Protein AF-A0A7S4PJH3-F1 (afdb_monomer_lite)

InterPro domains:
  IPR004853 Sugar phosphate transporter domain [PF03151] (1-158)
  IPR037185 Multidrug transporter EmrE superfamily [SSF103481] (56-156)
  IPR050186 Triose Phosphate/Phosphate Translocator [PTHR11132] (2-158)

pLDDT: mean 71.85, std 9.16, range [37.31, 89.62]

Foldseek 3Di:
DVLVVQLLVQDPDRDPVVVVVVVVVVVVVVVVLVVLLVCCVVVPNPLVVSLVVVVVVVCVVVVVVCVVVCVVVVCVVVCVVVDPVSVVVVVVCVVVVVVVSVVLSVCSSPPDSLSSVLVVLVVVLVVVVVCCVVVVDPRPPSSVSSSVVVNVVSNVVSVVVVVVVVVPDD

Structure (mmCIF, N/CA/C/O backbone):
data_AF-A0A7S4PJH3-F1
#
_entry.id   AF-A0A7S4PJH3-F1
#
loop_
_atom_site.group_PDB
_atom_site.id
_atom_site.type_symbol
_atom_site.label_atom_id
_atom_site.label_alt_id
_atom_site.label_comp_id
_atom_site.label_asym_id
_atom_site.label_entity_id
_atom_site.label_seq_id
_atom_site.pdbx_PDB_ins_code
_atom_site.Cartn_x
_atom_site.Cartn_y
_atom_site.Cartn_z
_atom_site.occupancy
_atom_site.B_iso_or_equiv
_atom_site.auth_seq_id
_atom_site.auth_comp_id
_atom_site.auth_asym_id
_atom_site.auth_atom_id
_atom_site.pdbx_PDB_model_num
ATOM 1 N N . MET A 1 1 ? 8.608 -6.279 16.078 1.00 54.25 1 MET A N 1
ATOM 2 C CA . MET A 1 1 ? 9.782 -5.503 15.613 1.00 54.25 1 MET A CA 1
ATOM 3 C C . MET A 1 1 ? 11.046 -6.346 15.472 1.00 54.25 1 MET A C 1
ATOM 5 O O . MET A 1 1 ? 11.740 -6.158 14.488 1.00 54.25 1 MET A O 1
ATOM 9 N N . VAL A 1 2 ? 11.313 -7.316 16.358 1.00 60.38 2 VAL A N 1
ATOM 10 C CA . VAL A 1 2 ? 12.479 -8.221 16.238 1.00 60.38 2 VAL A CA 1
ATOM 11 C C . VAL A 1 2 ? 12.510 -8.998 14.909 1.00 60.38 2 VAL A C 1
ATOM 13 O O . VAL A 1 2 ? 13.548 -9.048 14.263 1.00 60.38 2 VAL A O 1
ATOM 16 N N . GLY A 1 3 ? 11.370 -9.529 14.448 1.00 60.19 3 GLY A N 1
ATOM 17 C CA . GLY A 1 3 ? 11.294 -10.225 13.153 1.00 60.19 3 GLY A CA 1
ATOM 18 C C . GLY A 1 3 ? 11.619 -9.332 11.948 1.00 60.19 3 GLY A C 1
ATOM 19 O O . GLY A 1 3 ? 12.280 -9.779 11.018 1.00 60.19 3 GLY A O 1
ATOM 20 N N . PHE A 1 4 ? 11.220 -8.056 11.995 1.00 64.19 4 PHE A N 1
ATOM 21 C CA . PHE A 1 4 ? 11.517 -7.086 10.940 1.00 64.19 4 PHE A CA 1
ATOM 22 C C . PHE A 1 4 ? 13.006 -6.739 10.933 1.00 64.19 4 PHE A C 1
ATOM 24 O O . PHE A 1 4 ? 13.615 -6.761 9.874 1.00 64.19 4 PHE A O 1
ATOM 31 N N . ALA A 1 5 ? 13.605 -6.531 12.112 1.00 63.97 5 ALA A N 1
ATOM 32 C CA . ALA A 1 5 ? 15.043 -6.301 12.246 1.00 63.97 5 ALA A CA 1
ATOM 33 C C . ALA A 1 5 ? 15.869 -7.485 11.708 1.00 63.97 5 ALA A C 1
ATOM 35 O O . ALA A 1 5 ? 16.819 -7.282 10.956 1.00 63.97 5 ALA A O 1
ATOM 36 N N . LEU A 1 6 ? 15.477 -8.722 12.030 1.00 61.69 6 LEU A N 1
ATOM 37 C CA . LEU A 1 6 ? 16.125 -9.932 11.509 1.00 61.69 6 LEU A CA 1
ATOM 38 C C . LEU A 1 6 ? 15.976 -10.067 9.986 1.00 61.69 6 LEU A C 1
ATOM 40 O O . LEU A 1 6 ? 16.945 -10.422 9.317 1.00 61.69 6 LEU A O 1
ATOM 44 N N . GLY A 1 7 ? 14.800 -9.747 9.437 1.00 62.59 7 GLY A N 1
ATOM 45 C CA . GLY A 1 7 ? 14.561 -9.731 7.991 1.00 62.59 7 GLY A CA 1
ATOM 46 C C . GLY A 1 7 ? 15.421 -8.692 7.268 1.00 62.59 7 GLY A C 1
ATOM 47 O O . GLY A 1 7 ? 16.134 -9.038 6.333 1.00 62.59 7 GLY A O 1
ATOM 48 N N . THR A 1 8 ? 15.460 -7.452 7.767 1.00 64.00 8 THR A N 1
ATOM 49 C CA . THR A 1 8 ? 16.254 -6.365 7.164 1.00 64.00 8 THR A CA 1
ATOM 50 C C . THR A 1 8 ? 17.763 -6.605 7.231 1.00 64.00 8 THR A C 1
ATOM 52 O O . THR A 1 8 ? 18.482 -6.242 6.308 1.00 64.00 8 THR A O 1
ATOM 55 N N . VAL A 1 9 ? 18.263 -7.240 8.299 1.00 62.72 9 VAL A N 1
ATOM 56 C CA . VAL A 1 9 ? 19.700 -7.549 8.453 1.00 62.72 9 VAL A CA 1
ATOM 57 C C . VAL A 1 9 ? 20.140 -8.695 7.531 1.00 62.72 9 VAL A C 1
ATOM 59 O O . VAL A 1 9 ? 21.321 -8.816 7.220 1.00 62.72 9 VAL A O 1
ATOM 62 N N . THR A 1 10 ? 19.204 -9.530 7.068 1.00 60.12 10 THR A N 1
ATOM 63 C CA . THR A 1 10 ? 19.486 -10.686 6.197 1.00 60.12 10 THR A CA 1
ATOM 64 C C . THR A 1 10 ? 19.121 -10.456 4.727 1.00 60.12 10 THR A C 1
ATOM 66 O O . THR A 1 10 ? 19.240 -11.373 3.907 1.00 60.12 10 THR A O 1
ATOM 69 N N . GLU A 1 11 ? 18.720 -9.235 4.361 1.00 61.81 11 GLU A N 1
ATOM 70 C CA . GLU A 1 11 ? 18.498 -8.840 2.972 1.00 61.81 11 GLU A CA 1
ATOM 71 C C . GLU A 1 11 ? 19.821 -8.623 2.224 1.00 61.81 11 GLU A C 1
ATOM 73 O O . GLU A 1 11 ? 20.678 -7.844 2.624 1.00 61.81 11 GLU A O 1
ATOM 78 N N . LEU A 1 12 ? 19.962 -9.299 1.080 1.00 53.97 12 LEU A N 1
ATOM 79 C CA . LEU A 1 12 ? 21.150 -9.246 0.215 1.00 53.97 12 LEU A CA 1
ATOM 80 C C . LEU A 1 12 ? 21.359 -7.886 -0.482 1.00 53.97 12 LEU A C 1
ATOM 82 O O . LEU A 1 12 ? 22.444 -7.635 -0.992 1.00 53.97 12 LEU A O 1
ATOM 86 N N . ASN A 1 13 ? 20.340 -7.022 -0.515 1.00 60.81 13 ASN A N 1
ATOM 87 C CA . ASN A 1 13 ? 20.383 -5.684 -1.117 1.00 60.81 13 ASN A CA 1
ATOM 88 C C . ASN A 1 13 ? 19.768 -4.659 -0.157 1.00 60.81 13 ASN A C 1
ATOM 90 O O . ASN A 1 13 ? 18.720 -4.075 -0.435 1.00 60.81 13 ASN A O 1
ATOM 94 N N . PHE A 1 14 ? 20.387 -4.477 1.007 1.00 64.06 14 PHE A N 1
ATOM 95 C CA . PHE A 1 14 ? 19.909 -3.505 1.981 1.00 64.06 14 PHE A CA 1
ATOM 96 C C . PHE A 1 14 ? 20.134 -2.070 1.471 1.00 64.06 14 PHE A C 1
ATOM 98 O O . PHE A 1 14 ? 21.264 -1.590 1.402 1.00 64.06 14 PHE A O 1
ATOM 105 N N . SER A 1 15 ? 19.048 -1.382 1.106 1.00 73.75 15 SER A N 1
ATOM 106 C CA . SER A 1 15 ? 19.070 0.042 0.756 1.00 73.75 15 SER A CA 1
ATOM 107 C C . SER A 1 15 ? 18.618 0.881 1.948 1.00 73.75 15 SER A C 1
ATOM 109 O O . SER A 1 15 ? 17.446 0.867 2.334 1.00 73.75 15 SER A O 1
ATOM 111 N N . HIS A 1 16 ? 19.550 1.648 2.518 1.00 75.81 16 HIS A N 1
ATOM 112 C CA . HIS A 1 16 ? 19.275 2.574 3.620 1.00 75.81 16 HIS A CA 1
ATOM 113 C C . HIS A 1 16 ? 18.197 3.607 3.264 1.00 75.81 16 HIS A C 1
ATOM 115 O O . HIS A 1 16 ? 17.382 3.968 4.114 1.00 75.81 16 HIS A O 1
ATOM 121 N N . GLU A 1 17 ? 18.158 4.053 2.007 1.00 77.38 17 GLU A N 1
ATOM 122 C CA . GLU A 1 17 ? 17.162 5.016 1.538 1.00 77.38 17 GLU A CA 1
ATOM 123 C C . GLU A 1 17 ? 15.756 4.410 1.583 1.00 77.38 17 GLU A C 1
ATOM 125 O O . GLU A 1 17 ? 14.839 5.015 2.140 1.00 77.38 17 GLU A O 1
ATOM 130 N N . GLY A 1 18 ? 15.594 3.172 1.099 1.00 78.06 18 GLY A N 1
ATOM 131 C CA . GLY A 1 18 ? 14.315 2.456 1.134 1.00 78.06 18 GLY A CA 1
ATOM 132 C C . GLY A 1 18 ? 13.787 2.248 2.555 1.00 78.06 18 GLY A C 1
ATOM 133 O O . GLY A 1 18 ? 12.589 2.402 2.804 1.00 78.06 18 GLY A O 1
ATOM 134 N N . PHE A 1 19 ? 14.683 1.980 3.508 1.00 79.06 19 PHE A N 1
ATOM 135 C CA . PHE A 1 19 ? 14.325 1.856 4.920 1.00 79.06 19 PHE A CA 1
ATOM 136 C C . PHE A 1 19 ? 13.772 3.170 5.500 1.00 79.06 19 PHE A C 1
ATOM 138 O O . PHE A 1 19 ? 12.704 3.173 6.120 1.00 79.06 19 PHE A O 1
ATOM 145 N N . ILE A 1 20 ? 14.451 4.298 5.257 1.00 83.25 20 ILE A N 1
ATOM 146 C CA . ILE A 1 20 ? 14.014 5.622 5.736 1.00 83.25 20 ILE A CA 1
ATOM 147 C C . ILE A 1 20 ? 12.678 6.015 5.091 1.00 83.25 20 ILE A C 1
ATOM 149 O O . ILE A 1 20 ? 11.753 6.439 5.795 1.00 83.25 20 ILE A O 1
ATOM 153 N N . PHE A 1 21 ? 12.533 5.813 3.778 1.00 82.81 21 PHE A N 1
ATOM 154 C CA . PHE A 1 21 ? 11.272 6.064 3.076 1.00 82.81 21 PHE A CA 1
ATOM 155 C C . PHE A 1 21 ? 10.129 5.181 3.599 1.00 82.81 21 PHE A C 1
ATOM 157 O O . PHE A 1 21 ? 8.998 5.657 3.719 1.00 82.81 21 PHE A O 1
ATOM 164 N N . GLY A 1 22 ? 10.406 3.932 3.985 1.00 82.25 22 GLY A N 1
ATOM 165 C CA . GLY A 1 22 ? 9.424 3.036 4.602 1.00 82.25 22 GLY A CA 1
ATOM 166 C C . GLY A 1 22 ? 8.902 3.542 5.953 1.00 82.25 22 GLY A C 1
ATOM 167 O O . GLY A 1 22 ? 7.688 3.526 6.202 1.00 82.25 22 GLY A O 1
ATOM 168 N N . ILE A 1 23 ? 9.792 4.054 6.812 1.00 83.12 23 ILE A N 1
ATOM 169 C CA . ILE A 1 23 ? 9.405 4.659 8.099 1.00 83.12 23 ILE A CA 1
ATOM 170 C C . ILE A 1 23 ? 8.561 5.912 7.860 1.00 83.12 23 ILE A C 1
ATOM 172 O O . ILE A 1 23 ? 7.478 6.050 8.435 1.00 83.12 23 ILE A O 1
ATOM 176 N N . PHE A 1 24 ? 9.023 6.804 6.983 1.00 84.44 24 PHE A N 1
ATOM 177 C CA . PHE A 1 24 ? 8.316 8.043 6.671 1.00 84.44 24 PHE A CA 1
ATOM 178 C C . PHE A 1 24 ? 6.918 7.776 6.093 1.00 84.44 24 PHE A C 1
ATOM 180 O O . PHE A 1 24 ? 5.936 8.383 6.526 1.00 84.44 24 PHE A O 1
ATOM 187 N N . SER A 1 25 ? 6.806 6.800 5.188 1.00 81.00 25 SER A N 1
ATOM 188 C CA . SER A 1 25 ? 5.530 6.341 4.628 1.00 81.00 25 SER A CA 1
ATOM 189 C C . SER A 1 25 ? 4.567 5.859 5.718 1.00 81.00 25 SER A C 1
ATOM 191 O O . SER A 1 25 ? 3.405 6.269 5.752 1.00 81.00 25 SER A O 1
ATOM 193 N N . SER A 1 26 ? 5.058 5.075 6.681 1.00 79.38 26 SER A N 1
ATOM 194 C CA . SER A 1 26 ? 4.242 4.576 7.797 1.00 79.38 26 SER A CA 1
ATOM 195 C C . SER A 1 26 ? 3.687 5.713 8.667 1.00 79.38 26 SER A C 1
ATOM 197 O O . SER A 1 26 ? 2.512 5.689 9.043 1.00 79.38 26 SER A O 1
ATOM 199 N N . ILE A 1 27 ? 4.497 6.743 8.941 1.00 82.50 27 ILE A N 1
ATOM 200 C CA . ILE A 1 27 ? 4.075 7.938 9.693 1.00 82.50 27 ILE A CA 1
ATOM 201 C C . ILE A 1 27 ? 3.003 8.713 8.918 1.00 82.50 27 ILE A C 1
ATOM 203 O O . ILE A 1 27 ? 1.977 9.093 9.491 1.00 82.50 27 ILE A O 1
ATOM 207 N N . MET A 1 28 ? 3.206 8.917 7.615 1.00 81.25 28 MET A N 1
ATOM 208 C CA . MET A 1 28 ? 2.251 9.625 6.759 1.00 81.25 28 MET A CA 1
ATOM 209 C C . MET A 1 28 ? 0.910 8.895 6.674 1.00 81.25 28 MET A C 1
ATOM 211 O O . MET A 1 28 ? -0.138 9.516 6.858 1.00 81.25 28 MET A O 1
ATOM 215 N N . VAL A 1 29 ? 0.924 7.573 6.490 1.00 73.75 29 VAL A N 1
ATOM 216 C CA . VAL A 1 29 ? -0.291 6.744 6.478 1.00 73.75 29 VAL A CA 1
ATOM 217 C C . VAL A 1 29 ? -1.016 6.802 7.828 1.00 73.75 29 VAL A C 1
ATOM 219 O O . VAL A 1 29 ? -2.245 6.940 7.865 1.00 73.75 29 VAL A O 1
ATOM 222 N N . ALA A 1 30 ? -0.287 6.762 8.947 1.00 74.94 30 ALA A N 1
ATOM 223 C CA . ALA A 1 30 ? -0.874 6.887 10.280 1.00 74.94 30 ALA A CA 1
ATOM 224 C C . ALA A 1 30 ? -1.534 8.263 10.492 1.00 74.94 30 ALA A C 1
ATOM 226 O O . ALA A 1 30 ? -2.692 8.334 10.926 1.00 74.94 30 ALA A O 1
ATOM 227 N N . CYS A 1 31 ? -0.846 9.347 10.122 1.00 78.50 31 CYS A N 1
ATOM 228 C CA . CYS A 1 31 ? -1.363 10.715 10.203 1.00 78.50 31 CYS A CA 1
ATOM 229 C C . CYS A 1 31 ? -2.611 10.901 9.325 1.00 78.50 31 CYS A C 1
ATOM 231 O O . CYS A 1 31 ? -3.642 11.403 9.789 1.00 78.50 31 CYS A O 1
ATOM 233 N N . TYR A 1 32 ? -2.555 10.411 8.086 1.00 75.81 32 TYR A N 1
ATOM 234 C CA . TYR A 1 32 ? -3.667 10.438 7.142 1.00 75.81 32 TYR A CA 1
ATOM 235 C C . TYR A 1 32 ? -4.891 9.687 7.685 1.00 75.81 32 TYR A C 1
ATOM 237 O O . TYR A 1 32 ? -5.979 10.256 7.775 1.00 75.81 32 TYR A O 1
ATOM 245 N N . SER A 1 33 ? -4.716 8.442 8.143 1.00 65.56 33 SER A N 1
ATOM 246 C CA . SER A 1 33 ? -5.821 7.632 8.680 1.00 65.56 33 SER A CA 1
ATOM 247 C C . SER A 1 33 ? -6.480 8.262 9.917 1.00 65.56 33 SER A C 1
ATOM 249 O O . SER A 1 33 ? -7.698 8.172 10.093 1.00 65.56 33 SER A O 1
ATOM 251 N N . THR A 1 34 ? -5.692 8.942 10.754 1.00 71.81 34 THR A N 1
ATOM 252 C CA . THR A 1 34 ? -6.177 9.642 11.950 1.00 71.81 34 THR A CA 1
ATOM 253 C C . THR A 1 34 ? -6.941 10.910 11.575 1.00 71.81 34 THR A C 1
ATOM 255 O O . THR A 1 34 ? -7.999 11.187 12.141 1.00 71.81 34 THR A O 1
ATOM 258 N N . SER A 1 35 ? -6.447 11.657 10.589 1.00 71.19 35 SER A N 1
ATOM 259 C CA . SER A 1 35 ? -7.085 12.880 10.092 1.00 71.19 35 SER A CA 1
ATOM 260 C C . SER A 1 35 ? -8.429 12.578 9.429 1.00 71.19 35 SER A C 1
ATOM 262 O O . SER A 1 35 ? -9.438 13.190 9.774 1.00 71.19 35 SER A O 1
ATOM 264 N N . VAL A 1 36 ? -8.485 11.555 8.571 1.00 68.00 36 VAL A N 1
ATOM 265 C CA . VAL A 1 36 ? -9.727 11.101 7.923 1.00 68.00 36 VAL A CA 1
ATOM 266 C C . VAL A 1 36 ? -10.784 10.701 8.960 1.00 68.00 36 VAL A C 1
ATOM 268 O O . VAL A 1 36 ? -11.945 11.088 8.835 1.00 68.00 36 VAL A O 1
ATOM 271 N N . LYS A 1 37 ? -10.390 9.999 10.032 1.00 63.91 37 LYS A N 1
ATOM 272 C CA . LYS A 1 37 ? -11.304 9.627 11.128 1.00 63.91 37 LYS A CA 1
ATOM 273 C C . LYS A 1 37 ? -11.832 10.825 11.917 1.00 63.91 37 LYS A C 1
ATOM 275 O O . LYS A 1 37 ? -12.981 10.784 12.342 1.00 63.91 37 LYS A O 1
ATOM 280 N N . LYS A 1 38 ? -11.033 11.883 12.105 1.00 66.38 38 LYS A N 1
ATOM 281 C CA . LYS A 1 38 ? -11.468 13.121 12.783 1.00 66.38 38 LYS A CA 1
ATOM 282 C C . LYS A 1 38 ? -12.440 13.946 11.936 1.00 66.38 38 LYS A C 1
ATOM 284 O O . LYS A 1 38 ? -13.332 14.582 12.484 1.00 66.38 38 LYS A O 1
ATOM 289 N N . ILE A 1 39 ? -12.289 13.914 10.613 1.00 66.50 39 ILE A N 1
ATOM 290 C CA . ILE A 1 39 ? -13.119 14.682 9.671 1.00 66.50 39 ILE A CA 1
ATOM 291 C C . ILE A 1 39 ? -14.455 13.966 9.383 1.00 66.50 39 ILE A C 1
ATOM 293 O O . ILE A 1 39 ? -15.466 14.617 9.127 1.00 66.50 39 ILE A O 1
ATOM 297 N N . LEU A 1 40 ? -14.494 12.633 9.493 1.00 63.50 40 LEU A N 1
ATOM 298 C CA . LEU A 1 40 ? -15.688 11.804 9.279 1.00 63.50 40 LEU A CA 1
ATOM 299 C C . LEU A 1 40 ? -16.934 12.216 10.109 1.00 63.50 40 LEU A C 1
ATOM 301 O O . LEU A 1 40 ? -18.010 12.313 9.512 1.00 63.50 40 LEU A O 1
ATOM 305 N N . PRO A 1 41 ? -16.847 12.498 11.430 1.00 58.56 41 PRO A N 1
ATO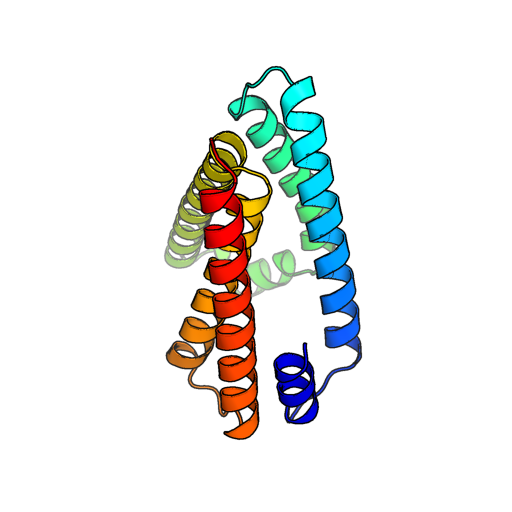M 306 C CA . PRO A 1 41 ? -17.989 12.986 12.212 1.00 58.56 41 PRO A CA 1
ATOM 307 C C . PRO A 1 41 ? -18.363 14.447 11.908 1.00 58.56 41 PRO A C 1
ATOM 309 O O . PRO A 1 41 ? -19.526 14.810 12.050 1.00 58.56 41 PRO A O 1
ATOM 312 N N . VAL A 1 42 ? -17.415 15.274 11.448 1.00 58.94 42 VAL A N 1
ATOM 313 C CA . VAL A 1 42 ? -17.629 16.706 11.144 1.00 58.94 42 VAL A CA 1
ATOM 314 C C . VAL A 1 42 ? -18.306 16.911 9.778 1.00 58.94 42 VAL A C 1
ATOM 316 O O . VAL A 1 42 ? -19.020 17.887 9.576 1.00 58.94 42 VAL A O 1
ATOM 319 N N . VAL A 1 43 ? -18.147 15.965 8.846 1.00 55.25 43 VAL A N 1
ATOM 320 C CA . VAL A 1 43 ? -18.719 16.011 7.482 1.00 55.25 43 VAL A CA 1
ATOM 321 C C . VAL A 1 43 ? -20.150 15.439 7.393 1.00 55.25 43 VAL A C 1
ATOM 323 O O . VAL A 1 43 ? -20.725 15.355 6.310 1.00 55.25 43 VAL A O 1
ATOM 326 N N . GLY A 1 44 ? -20.781 15.077 8.514 1.00 55.72 44 GLY A N 1
ATOM 327 C CA . GLY A 1 44 ? -22.201 14.694 8.518 1.00 55.72 44 GLY A CA 1
ATOM 328 C C . GLY A 1 44 ? -22.488 13.319 7.902 1.00 55.72 44 GLY A C 1
ATOM 329 O O . GLY A 1 44 ? -23.470 13.150 7.184 1.00 55.72 44 GLY A O 1
ATOM 330 N N . ASN A 1 45 ? -21.631 12.322 8.165 1.00 55.47 45 ASN A N 1
ATOM 331 C CA . ASN A 1 45 ? -21.853 10.893 7.868 1.00 55.47 45 ASN A CA 1
ATOM 332 C C . ASN A 1 45 ? -22.105 10.523 6.380 1.00 55.47 45 ASN A C 1
ATOM 334 O O . ASN A 1 45 ? -22.409 9.370 6.050 1.00 55.47 45 ASN A O 1
ATOM 338 N N . SER A 1 46 ? -21.939 11.465 5.445 1.00 60.81 46 SER A N 1
ATOM 339 C CA . SER A 1 46 ? -22.061 11.208 4.008 1.00 60.81 46 SER A CA 1
ATOM 340 C C . SER A 1 46 ? -20.756 10.631 3.445 1.00 60.81 46 SER A C 1
ATOM 342 O O . SER A 1 46 ? -19.899 11.353 2.934 1.00 60.81 46 SER A O 1
ATOM 344 N N . THR A 1 47 ? -20.614 9.306 3.527 1.00 59.62 47 THR A N 1
ATOM 345 C CA . THR A 1 47 ? -19.468 8.515 3.022 1.00 59.62 47 THR A CA 1
ATOM 346 C C . THR A 1 47 ? -19.114 8.833 1.565 1.00 59.62 47 THR A C 1
ATOM 348 O O . THR A 1 47 ? -17.941 8.904 1.215 1.00 59.62 47 THR A O 1
ATOM 351 N N . TRP A 1 48 ? -20.125 9.113 0.739 1.00 64.50 48 TRP A N 1
ATOM 352 C CA . TRP A 1 48 ? -19.968 9.486 -0.668 1.00 64.50 48 TRP A CA 1
ATOM 353 C C . TRP A 1 48 ? -19.205 10.795 -0.872 1.00 64.50 48 TRP A C 1
ATOM 355 O O . TRP A 1 48 ? -18.343 10.877 -1.742 1.00 64.50 48 TRP A O 1
ATOM 365 N N . ARG A 1 49 ? -19.474 11.806 -0.038 1.00 65.25 49 ARG A N 1
ATOM 366 C CA . ARG A 1 49 ? -18.807 13.110 -0.120 1.00 65.25 49 ARG A CA 1
ATOM 367 C C . ARG A 1 49 ? -17.331 12.983 0.253 1.00 65.25 49 ARG A C 1
ATOM 369 O O . ARG A 1 49 ? -16.474 13.505 -0.450 1.00 65.25 49 ARG A O 1
ATOM 376 N N . LEU A 1 50 ? -17.033 12.232 1.314 1.00 65.81 50 LEU A N 1
ATOM 377 C CA . LEU A 1 50 ? -15.658 12.005 1.759 1.00 65.81 50 LEU A CA 1
ATOM 378 C C . LEU A 1 50 ? -14.845 11.220 0.722 1.00 65.81 50 LEU A C 1
ATOM 380 O O . LEU A 1 50 ? -13.694 11.558 0.458 1.00 65.81 50 LEU A O 1
ATOM 384 N N . MET A 1 51 ? -15.461 10.220 0.092 1.00 68.25 51 MET A N 1
ATOM 385 C CA . MET A 1 51 ? -14.844 9.454 -0.986 1.00 68.25 51 MET A CA 1
ATOM 386 C C . MET A 1 51 ? -14.545 10.335 -2.204 1.00 68.25 51 MET A C 1
ATOM 388 O O . MET A 1 51 ? -13.435 10.285 -2.721 1.00 68.25 51 MET A O 1
ATOM 392 N N . HIS A 1 52 ? -15.466 11.226 -2.588 1.00 70.75 52 HIS A N 1
ATOM 393 C CA . HIS A 1 52 ? -15.241 12.165 -3.690 1.00 70.75 52 HIS A CA 1
ATOM 394 C C . HIS A 1 52 ? -14.091 13.143 -3.403 1.00 70.75 52 HIS A C 1
ATOM 396 O O . HIS A 1 52 ? -13.203 13.302 -4.237 1.00 70.75 52 HIS A O 1
ATOM 402 N N . TYR A 1 53 ? -14.043 13.729 -2.199 1.00 71.75 53 TYR A N 1
ATOM 403 C CA . TYR A 1 53 ? -12.937 14.605 -1.795 1.00 71.75 53 TYR A CA 1
ATOM 404 C C . TYR A 1 53 ? -11.597 13.879 -1.785 1.00 71.75 53 TYR A C 1
ATOM 406 O O . TYR A 1 53 ? -10.596 14.434 -2.221 1.00 71.75 53 TYR A O 1
ATOM 414 N N . THR A 1 54 ? -11.582 12.635 -1.316 1.00 73.25 54 THR A N 1
ATOM 415 C CA . THR A 1 54 ? -10.358 11.841 -1.197 1.00 73.25 54 THR A CA 1
ATOM 416 C C . THR A 1 54 ? -9.839 11.395 -2.558 1.00 73.25 54 THR A C 1
ATOM 418 O O . THR A 1 54 ? -8.643 11.481 -2.818 1.00 73.25 54 THR A O 1
ATOM 421 N N . THR A 1 55 ? -10.728 10.964 -3.455 1.00 75.81 55 THR A N 1
ATOM 422 C CA . THR A 1 55 ? -10.371 10.644 -4.840 1.00 75.81 55 THR A CA 1
ATOM 423 C C . THR A 1 55 ? -9.894 11.890 -5.582 1.00 75.81 55 THR A C 1
ATOM 425 O O . THR A 1 55 ? -8.894 11.817 -6.287 1.00 75.81 55 THR A O 1
ATOM 428 N N . PHE A 1 56 ? -10.537 13.043 -5.381 1.00 77.81 56 PHE A N 1
ATOM 429 C CA . PHE A 1 56 ? -10.115 14.302 -5.995 1.00 77.81 56 PHE A CA 1
ATOM 430 C C . PHE A 1 56 ? -8.734 14.757 -5.504 1.00 77.81 56 PHE A C 1
ATOM 432 O O . PHE A 1 56 ? -7.867 15.071 -6.316 1.00 77.81 56 PHE A O 1
ATOM 439 N N . LEU A 1 57 ? -8.489 14.715 -4.190 1.00 76.19 57 LEU A N 1
ATOM 440 C CA . LEU A 1 57 ? -7.166 14.974 -3.610 1.00 76.19 57 LEU A CA 1
ATOM 441 C C . LEU A 1 57 ? -6.122 13.970 -4.106 1.00 76.19 57 LEU A C 1
ATOM 443 O O . LEU A 1 57 ? -4.991 14.357 -4.379 1.00 76.19 57 LEU A O 1
ATOM 447 N N . GLY A 1 58 ? -6.504 12.700 -4.264 1.00 76.00 58 GLY A N 1
ATOM 448 C CA . GLY A 1 58 ? -5.647 11.659 -4.826 1.00 76.00 58 GLY A CA 1
ATOM 449 C C . GLY A 1 58 ? -5.244 11.954 -6.269 1.00 76.00 58 GLY A C 1
ATOM 450 O O . GLY A 1 58 ? -4.067 11.858 -6.596 1.00 76.00 58 GLY A O 1
ATOM 451 N N . ILE A 1 59 ? -6.188 12.383 -7.112 1.00 79.00 59 ILE A N 1
ATOM 452 C CA . ILE A 1 59 ? -5.908 12.812 -8.491 1.00 79.00 59 ILE A CA 1
ATOM 453 C C . ILE A 1 59 ? -4.995 14.041 -8.485 1.00 79.00 59 ILE A C 1
ATOM 455 O O . ILE A 1 59 ? -4.012 14.074 -9.222 1.00 79.00 59 ILE A O 1
ATOM 459 N N . LEU A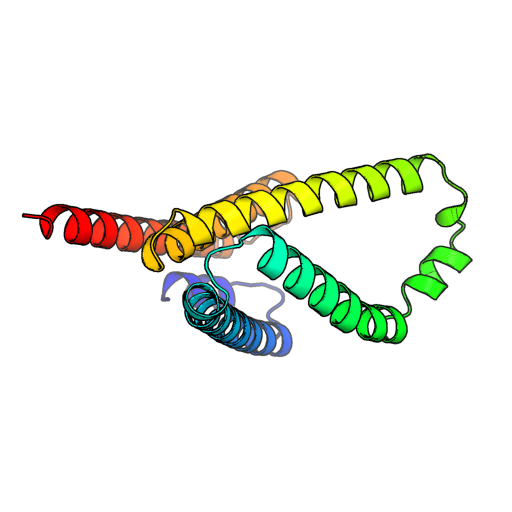 1 60 ? -5.278 15.021 -7.624 1.00 82.38 60 LEU A N 1
ATOM 460 C CA . LEU A 1 60 ? -4.484 16.242 -7.514 1.00 82.38 60 LEU A CA 1
ATOM 461 C C . LEU A 1 60 ? -3.049 15.964 -7.044 1.00 82.38 60 LEU A C 1
ATOM 463 O O . LEU A 1 60 ? -2.129 16.621 -7.512 1.00 82.38 60 LEU A O 1
ATOM 467 N N . ALA A 1 61 ? -2.852 14.994 -6.150 1.00 79.94 61 ALA A N 1
ATOM 468 C CA . ALA A 1 61 ? -1.534 14.589 -5.665 1.00 79.94 61 ALA A CA 1
ATOM 469 C C . ALA A 1 61 ? -0.785 13.695 -6.669 1.00 79.94 61 ALA A C 1
ATOM 471 O O . ALA A 1 61 ? 0.431 13.815 -6.812 1.00 79.94 61 ALA A O 1
ATOM 472 N N . LEU A 1 62 ? -1.496 12.820 -7.390 1.00 78.50 62 LEU A N 1
ATOM 473 C CA . LEU A 1 62 ? -0.908 11.955 -8.417 1.00 78.50 62 LEU A CA 1
ATOM 474 C C . LEU A 1 62 ? -0.509 12.734 -9.675 1.00 78.50 62 LEU A C 1
ATOM 476 O O . LEU A 1 62 ? 0.519 12.420 -10.265 1.00 78.50 62 LEU A O 1
ATOM 480 N N . ALA A 1 63 ? -1.264 13.761 -10.071 1.00 79.44 63 ALA A N 1
ATOM 481 C CA . ALA A 1 63 ? -0.991 14.560 -11.268 1.00 79.44 63 ALA A CA 1
ATOM 482 C C . ALA A 1 63 ? 0.445 15.139 -11.339 1.00 79.44 63 ALA A C 1
ATOM 484 O O . ALA A 1 63 ? 1.125 14.893 -12.340 1.00 79.44 63 ALA A O 1
ATOM 485 N N . PRO A 1 64 ? 0.966 15.853 -10.318 1.00 80.56 64 PRO A N 1
ATOM 486 C CA . PRO A 1 64 ? 2.342 16.345 -10.337 1.00 80.56 64 PRO A CA 1
ATOM 487 C C . PRO A 1 64 ? 3.365 15.207 -10.237 1.00 80.56 64 PRO A C 1
ATOM 489 O O . PRO A 1 64 ? 4.425 15.289 -10.853 1.00 80.56 64 PRO A O 1
ATOM 492 N N . MET A 1 65 ? 3.046 14.123 -9.521 1.00 78.31 65 MET A N 1
ATOM 493 C CA . MET A 1 65 ? 3.951 12.982 -9.368 1.00 78.31 65 MET A CA 1
ATOM 494 C C . MET A 1 65 ? 4.178 12.257 -10.702 1.00 78.31 65 MET A C 1
ATOM 496 O O . MET A 1 65 ? 5.316 11.981 -11.070 1.00 78.31 65 MET A O 1
ATOM 500 N N . VAL A 1 66 ? 3.110 12.023 -11.473 1.00 79.44 66 VAL A N 1
ATOM 501 C CA . VAL A 1 66 ? 3.190 11.397 -12.805 1.00 79.44 66 VAL A CA 1
ATOM 502 C C . VAL A 1 66 ? 3.976 12.278 -13.783 1.00 79.44 66 VAL A C 1
ATOM 504 O O . VAL A 1 66 ? 4.731 11.759 -14.608 1.00 79.44 66 VAL A O 1
ATOM 507 N N . TYR A 1 67 ? 3.843 13.605 -13.679 1.00 76.12 67 TYR A N 1
ATOM 508 C CA . TYR A 1 67 ? 4.611 14.536 -14.506 1.00 76.12 67 TYR A CA 1
ATOM 509 C C . TYR A 1 67 ? 6.118 14.460 -14.213 1.00 76.12 67 TYR A C 1
ATOM 511 O O . TYR A 1 67 ? 6.921 14.424 -15.146 1.00 76.12 67 TYR A O 1
ATOM 519 N N . ILE A 1 68 ? 6.499 14.385 -12.934 1.00 81.56 68 ILE A N 1
ATOM 520 C CA . ILE A 1 68 ? 7.903 14.302 -12.503 1.00 81.56 68 ILE A CA 1
ATOM 521 C C . ILE A 1 68 ? 8.512 12.929 -12.826 1.00 81.56 68 ILE A C 1
ATOM 523 O O . ILE A 1 68 ? 9.646 12.872 -13.297 1.00 81.56 68 ILE A O 1
ATOM 527 N N . SER A 1 69 ? 7.770 11.831 -12.635 1.00 76.62 69 SER A N 1
ATOM 528 C CA . SER A 1 69 ? 8.257 10.471 -12.923 1.00 76.62 69 SER A CA 1
ATOM 529 C C . SER A 1 69 ? 8.505 10.204 -14.412 1.00 76.62 69 SER A C 1
ATOM 531 O O . SER A 1 69 ? 9.204 9.254 -14.747 1.00 76.62 69 SER A O 1
ATOM 533 N N . GLY A 1 70 ? 7.942 11.005 -15.323 1.00 72.06 70 GLY A N 1
ATOM 534 C CA . GLY A 1 70 ? 8.203 10.882 -16.761 1.00 72.06 70 GLY A CA 1
ATOM 535 C C . GLY A 1 70 ? 7.631 9.620 -17.420 1.00 72.06 70 GLY A C 1
ATOM 536 O O . GLY A 1 70 ? 7.803 9.438 -18.626 1.00 72.06 70 GLY A O 1
ATOM 537 N N . GLU A 1 71 ? 6.895 8.784 -16.681 1.00 70.06 71 GLU A N 1
ATOM 538 C CA . GLU A 1 71 ? 6.290 7.545 -17.194 1.00 70.06 71 GLU A CA 1
ATOM 539 C C . GLU A 1 71 ? 5.318 7.807 -18.347 1.00 70.06 71 GLU A C 1
ATOM 541 O O . GLU A 1 71 ? 5.224 7.010 -19.274 1.00 70.06 71 GLU A O 1
ATOM 546 N N . LEU A 1 72 ? 4.669 8.977 -18.358 1.00 65.88 72 LEU A N 1
ATOM 547 C CA . LEU A 1 72 ? 3.828 9.432 -19.468 1.00 65.88 72 LEU A CA 1
ATOM 548 C C . LEU A 1 72 ? 4.611 9.544 -20.785 1.00 65.88 72 LEU A C 1
ATOM 550 O O . LEU A 1 72 ? 4.093 9.185 -21.839 1.00 65.88 72 LEU A O 1
ATOM 554 N N . LYS A 1 73 ? 5.868 10.005 -20.730 1.00 65.31 73 LYS A N 1
ATOM 555 C CA . LYS A 1 73 ? 6.741 10.101 -21.909 1.00 65.31 73 LYS A CA 1
ATOM 556 C C . LYS A 1 73 ? 7.259 8.724 -22.335 1.00 65.31 73 LYS A C 1
ATOM 558 O O . LYS A 1 73 ? 7.332 8.466 -23.532 1.00 65.31 73 LYS A O 1
ATOM 563 N N . GLY A 1 74 ? 7.556 7.837 -21.380 1.00 66.81 74 GLY A N 1
ATOM 564 C CA . GLY A 1 74 ? 7.965 6.451 -21.652 1.00 66.81 74 GLY A CA 1
ATOM 565 C C . GLY A 1 74 ? 6.842 5.570 -22.220 1.00 66.81 74 GLY A C 1
ATOM 566 O O . GLY A 1 74 ? 7.074 4.739 -23.097 1.00 66.81 74 GLY A O 1
ATOM 567 N N . ALA A 1 75 ? 5.600 5.781 -21.782 1.00 64.88 75 ALA A N 1
ATOM 568 C CA . ALA A 1 75 ? 4.422 5.091 -22.312 1.00 64.88 75 ALA A CA 1
ATOM 569 C C . ALA A 1 75 ? 4.053 5.564 -23.730 1.00 64.88 75 ALA A C 1
ATOM 571 O O . ALA A 1 75 ? 3.590 4.763 -24.543 1.00 64.88 75 ALA A O 1
ATOM 572 N N . LEU A 1 76 ? 4.289 6.847 -24.040 1.00 65.75 76 LEU A N 1
ATOM 573 C CA . LEU A 1 76 ? 4.109 7.388 -25.390 1.00 65.75 76 LEU A CA 1
ATOM 574 C C . LEU A 1 76 ? 5.169 6.858 -26.365 1.00 65.75 76 LEU A C 1
ATOM 576 O O . LEU A 1 76 ? 4.836 6.496 -27.489 1.00 65.75 76 LEU A O 1
ATOM 580 N N . SER A 1 77 ? 6.439 6.803 -25.947 1.00 66.69 77 SER A N 1
ATOM 581 C CA . SER A 1 77 ? 7.542 6.380 -26.822 1.00 66.69 77 SER A CA 1
ATOM 582 C C . SER A 1 77 ? 7.566 4.874 -27.099 1.00 66.69 77 SER A C 1
ATOM 584 O O . SER A 1 77 ? 8.079 4.454 -28.131 1.00 66.69 77 SER A O 1
ATOM 586 N N . SER A 1 78 ? 7.001 4.062 -26.203 1.00 64.88 78 SER A N 1
ATOM 587 C CA . SER A 1 78 ? 6.944 2.598 -26.330 1.00 64.88 78 SER A CA 1
ATOM 588 C C . SER A 1 78 ? 5.781 2.082 -27.186 1.00 64.88 78 SER A C 1
ATOM 590 O O . SER A 1 78 ? 5.674 0.874 -27.389 1.00 64.88 78 SER A O 1
ATOM 592 N N . GLY A 1 79 ? 4.886 2.956 -27.670 1.00 65.75 79 GLY A N 1
ATOM 593 C CA . GLY A 1 79 ? 3.691 2.551 -28.424 1.00 65.75 79 GLY A CA 1
ATOM 594 C C . GLY A 1 79 ? 2.655 1.782 -27.588 1.00 65.75 79 GLY A C 1
ATOM 595 O O . GLY A 1 79 ? 1.665 1.285 -28.121 1.00 65.75 79 GLY A O 1
ATOM 596 N N . ALA A 1 80 ? 2.839 1.698 -26.263 1.00 65.62 80 ALA A N 1
ATOM 597 C CA . ALA A 1 80 ? 1.956 0.955 -25.363 1.00 65.62 80 ALA A CA 1
ATOM 598 C C . ALA A 1 80 ? 0.511 1.488 -25.378 1.00 65.62 80 ALA A C 1
ATOM 600 O O . ALA A 1 80 ? -0.432 0.717 -25.197 1.00 65.62 80 ALA A O 1
ATOM 601 N N . MET A 1 81 ? 0.331 2.785 -25.662 1.00 65.38 81 MET A N 1
ATOM 602 C CA . MET A 1 81 ? -0.986 3.418 -25.796 1.00 65.38 81 MET A CA 1
ATOM 603 C C . MET A 1 81 ? -1.811 2.915 -26.990 1.00 65.38 81 MET A C 1
ATOM 605 O O . MET A 1 81 ? -3.034 3.057 -26.962 1.00 65.38 81 MET A O 1
ATOM 609 N N . GLU A 1 82 ? -1.194 2.315 -28.011 1.00 67.56 82 GLU A N 1
ATOM 610 C CA . GLU A 1 82 ? -1.918 1.812 -29.190 1.00 67.56 82 GLU A CA 1
ATOM 611 C C . GLU A 1 82 ? -2.501 0.406 -28.971 1.00 67.56 82 GLU A C 1
ATOM 613 O O . GLU A 1 82 ? -3.416 -0.024 -29.677 1.00 67.56 82 GLU A O 1
ATOM 618 N N . SER A 1 83 ? -2.025 -0.318 -27.953 1.00 77.75 83 SER A N 1
ATOM 619 C CA . SER A 1 83 ? -2.502 -1.666 -27.660 1.00 77.75 83 SER A CA 1
ATOM 620 C C . SER A 1 83 ? -3.859 -1.644 -26.959 1.00 77.75 83 SER A C 1
ATOM 622 O O . SER A 1 83 ? -4.022 -1.127 -25.853 1.00 77.75 83 SER A O 1
ATOM 624 N N . ARG A 1 84 ? -4.847 -2.320 -27.552 1.00 78.06 84 ARG A N 1
ATOM 625 C CA . ARG A 1 84 ? -6.163 -2.530 -26.926 1.00 78.06 84 ARG A CA 1
ATOM 626 C C . ARG A 1 84 ? -6.059 -3.297 -25.600 1.00 78.06 84 ARG A C 1
ATOM 628 O O . ARG A 1 84 ? -6.860 -3.071 -24.697 1.00 78.06 84 ARG A O 1
ATOM 635 N N . MET A 1 85 ? -5.055 -4.164 -25.459 1.00 80.25 85 MET A N 1
ATOM 636 C CA . MET A 1 85 ? -4.805 -4.917 -24.226 1.00 80.25 85 MET A CA 1
ATOM 637 C C . MET A 1 85 ? -4.354 -4.004 -23.080 1.00 80.25 85 MET A C 1
ATOM 639 O O . MET A 1 85 ? -4.775 -4.211 -21.944 1.00 80.25 85 MET A O 1
ATOM 643 N N . PHE A 1 86 ? -3.561 -2.969 -23.380 1.00 82.94 86 PHE A N 1
ATOM 644 C CA . PHE A 1 86 ? -3.132 -1.978 -22.393 1.00 82.94 86 PHE A CA 1
ATOM 645 C C . PHE A 1 86 ? -4.335 -1.232 -21.812 1.00 82.94 86 PHE A C 1
ATOM 647 O O . PHE A 1 86 ? -4.504 -1.191 -20.596 1.00 82.94 86 PHE A O 1
ATOM 654 N N . TRP A 1 87 ? -5.232 -0.740 -22.670 1.00 84.62 87 TRP A N 1
ATOM 655 C CA . TRP A 1 87 ? -6.462 -0.081 -22.225 1.00 84.62 87 TRP A CA 1
ATOM 656 C C . TRP A 1 87 ? -7.372 -1.011 -21.422 1.00 84.62 87 TRP A C 1
ATOM 658 O O . TRP A 1 87 ? -7.876 -0.601 -20.382 1.00 84.62 87 TRP A O 1
ATOM 668 N N . LEU A 1 88 ? -7.529 -2.274 -21.834 1.00 87.56 88 LEU A N 1
ATOM 669 C CA . LEU A 1 88 ? -8.317 -3.254 -21.076 1.00 87.56 88 LEU A CA 1
ATOM 670 C C . LEU A 1 88 ? -7.733 -3.520 -19.683 1.00 87.56 88 LEU A C 1
ATOM 672 O O . LEU A 1 88 ? -8.476 -3.518 -18.700 1.00 87.56 88 LEU A O 1
ATOM 676 N N . MET A 1 89 ? -6.415 -3.712 -19.573 1.00 86.12 89 MET A N 1
ATOM 677 C CA . MET A 1 89 ? -5.753 -3.885 -18.277 1.00 86.12 89 MET A CA 1
ATOM 678 C C . MET A 1 89 ? -5.857 -2.624 -17.416 1.00 86.12 89 MET A C 1
ATOM 680 O O . MET A 1 89 ? -6.131 -2.730 -16.221 1.00 86.12 89 MET A O 1
ATOM 684 N N . MET A 1 90 ? -5.715 -1.443 -18.019 1.00 85.69 90 MET A N 1
ATOM 685 C CA . MET A 1 90 ? -5.810 -0.160 -17.327 1.00 85.69 90 MET A CA 1
ATOM 686 C C . MET A 1 90 ? -7.225 0.102 -16.801 1.00 85.69 90 MET A C 1
ATOM 688 O O . MET A 1 90 ? -7.398 0.473 -15.641 1.00 85.69 90 MET A O 1
ATOM 692 N N . THR A 1 91 ? -8.257 -0.156 -17.610 1.00 88.88 91 THR A N 1
ATOM 693 C CA . THR A 1 91 ? -9.656 -0.056 -17.174 1.00 88.88 91 THR A CA 1
ATOM 694 C C . THR A 1 91 ? -9.963 -1.076 -16.084 1.00 88.88 91 THR A C 1
ATOM 696 O O . THR A 1 91 ? -10.580 -0.715 -15.084 1.00 88.88 91 THR A O 1
ATOM 699 N N . ASN A 1 92 ? -9.500 -2.323 -16.214 1.00 89.50 92 ASN A N 1
ATOM 700 C CA . ASN A 1 92 ? -9.703 -3.332 -15.176 1.00 89.50 92 ASN A CA 1
ATOM 701 C C . ASN A 1 92 ? -9.028 -2.925 -13.853 1.00 89.50 92 ASN A C 1
ATOM 703 O O . ASN A 1 92 ? -9.655 -2.966 -12.795 1.00 89.50 92 ASN A O 1
ATOM 707 N N . ALA A 1 93 ? -7.786 -2.441 -13.910 1.00 87.69 93 ALA A N 1
ATOM 708 C CA . ALA A 1 93 ? -7.079 -1.924 -12.742 1.00 87.69 93 ALA A CA 1
ATOM 709 C C . ALA A 1 93 ? -7.813 -0.730 -12.107 1.00 87.69 93 ALA A C 1
ATOM 711 O O . ALA A 1 93 ? -7.938 -0.672 -10.882 1.00 87.69 93 ALA A O 1
ATOM 712 N N . ALA A 1 94 ? -8.357 0.185 -12.916 1.00 86.06 94 ALA A N 1
ATOM 713 C CA . ALA A 1 94 ? -9.141 1.320 -12.432 1.00 86.06 94 ALA A CA 1
ATOM 714 C C . ALA A 1 94 ? -10.443 0.875 -11.745 1.00 86.06 94 ALA A C 1
ATOM 716 O O . ALA A 1 94 ? -10.764 1.374 -10.665 1.00 86.06 94 ALA A O 1
ATOM 717 N N . VAL A 1 95 ? -11.161 -0.094 -12.322 1.00 89.62 95 VAL A N 1
ATOM 718 C CA . VAL A 1 95 ? -12.386 -0.660 -11.735 1.00 89.62 95 VAL A CA 1
ATOM 719 C C . VAL A 1 95 ? -12.071 -1.335 -10.402 1.00 89.62 95 VAL A C 1
ATOM 721 O O . VAL A 1 95 ? -12.671 -0.991 -9.384 1.00 89.62 95 VAL A O 1
ATOM 724 N N . VAL A 1 96 ? -11.084 -2.233 -10.362 1.00 88.62 96 VAL A N 1
ATOM 725 C CA . VAL A 1 96 ? -10.675 -2.916 -9.123 1.00 88.62 96 VAL A CA 1
ATOM 726 C C . VAL A 1 96 ? -10.187 -1.911 -8.074 1.00 88.62 96 VAL A C 1
ATOM 728 O O . VAL A 1 96 ? -10.570 -2.003 -6.906 1.00 88.62 96 VAL A O 1
ATOM 731 N N . GLY A 1 97 ? -9.404 -0.907 -8.473 1.00 84.81 97 GLY A N 1
ATOM 732 C CA . GLY A 1 97 ? -8.943 0.164 -7.590 1.00 84.81 97 GLY A CA 1
ATOM 733 C C . GLY A 1 97 ? -10.090 0.999 -7.014 1.00 84.81 97 GLY A C 1
ATOM 734 O O . GLY A 1 97 ? -10.079 1.340 -5.828 1.00 84.81 97 GLY A O 1
ATOM 735 N N . PHE A 1 98 ? -11.118 1.285 -7.814 1.00 83.12 98 PHE A N 1
ATOM 736 C CA . PHE A 1 98 ? -12.328 1.955 -7.347 1.00 83.12 98 PHE A CA 1
ATOM 737 C C . PHE A 1 98 ? -13.102 1.095 -6.337 1.00 83.12 98 PHE A C 1
ATOM 739 O O . PHE A 1 98 ? -13.483 1.596 -5.276 1.00 83.12 98 PHE A O 1
ATOM 746 N N . LEU A 1 99 ? -13.262 -0.207 -6.604 1.00 84.94 99 LEU A N 1
ATOM 747 C CA . LEU A 1 99 ? -13.902 -1.145 -5.673 1.00 84.94 99 LEU A CA 1
ATOM 748 C C . LEU A 1 99 ? -13.140 -1.248 -4.343 1.00 84.94 99 LEU A C 1
ATOM 750 O O . LEU A 1 99 ? -13.763 -1.249 -3.282 1.00 84.94 99 LEU A O 1
ATOM 754 N N . ILE A 1 100 ? -11.804 -1.289 -4.376 1.00 84.81 100 ILE A N 1
ATOM 755 C CA . ILE A 1 100 ? -10.972 -1.309 -3.162 1.00 84.81 100 ILE A CA 1
ATOM 756 C C . ILE A 1 100 ? -11.165 -0.024 -2.353 1.00 84.81 100 ILE A C 1
ATOM 758 O O . ILE A 1 100 ? -11.296 -0.096 -1.131 1.00 84.81 100 ILE A O 1
ATOM 762 N N . ASN A 1 101 ? -11.210 1.139 -3.010 1.00 81.38 101 ASN A N 1
ATOM 763 C CA . ASN A 1 101 ? -11.478 2.406 -2.330 1.00 81.38 101 ASN A CA 1
ATOM 764 C C . ASN A 1 101 ? -12.864 2.404 -1.674 1.00 81.38 101 ASN A C 1
ATOM 766 O O . ASN A 1 101 ? -12.980 2.758 -0.501 1.00 81.38 101 ASN A O 1
ATOM 770 N N . LEU A 1 102 ? -13.896 1.934 -2.379 1.00 80.56 102 LEU A N 1
ATOM 771 C CA . LEU A 1 102 ? -15.245 1.809 -1.824 1.00 80.56 102 LEU A CA 1
ATOM 772 C C . LEU A 1 102 ? -15.276 0.871 -0.605 1.00 80.56 102 LEU A C 1
ATOM 774 O O . LEU A 1 102 ? -15.833 1.228 0.435 1.00 80.56 102 LEU A O 1
ATOM 778 N N . ALA A 1 103 ? -14.635 -0.296 -0.701 1.00 81.31 103 ALA A N 1
ATOM 779 C CA . ALA A 1 103 ? -14.528 -1.250 0.401 1.00 81.31 103 ALA A CA 1
ATOM 780 C C . ALA A 1 103 ? -13.760 -0.664 1.597 1.00 81.31 103 ALA A C 1
ATOM 782 O O . ALA A 1 103 ? -14.161 -0.853 2.744 1.00 81.31 103 ALA A O 1
ATOM 783 N N . TYR A 1 104 ? -12.692 0.096 1.345 1.00 79.19 104 TYR A N 1
ATOM 784 C CA . TYR A 1 104 ? -11.920 0.777 2.383 1.00 79.19 104 TYR A CA 1
ATOM 785 C C . TYR A 1 104 ? -12.746 1.853 3.101 1.00 79.19 104 TYR A C 1
ATOM 787 O O . TYR A 1 104 ? -12.743 1.917 4.331 1.00 79.19 104 TYR A O 1
ATOM 795 N N . PHE A 1 105 ? -13.527 2.648 2.365 1.00 73.75 105 PHE A N 1
ATOM 796 C CA . PHE A 1 105 ? -14.453 3.611 2.962 1.00 73.75 105 PHE A CA 1
ATOM 797 C C . PHE A 1 105 ? -15.563 2.937 3.769 1.00 73.75 105 PHE A C 1
ATOM 799 O O . PHE A 1 105 ? -15.884 3.402 4.865 1.00 73.75 105 PHE A O 1
ATOM 806 N N . ALA A 1 106 ? -16.121 1.830 3.274 1.00 75.38 106 ALA A N 1
ATOM 807 C CA . ALA A 1 106 ? -17.087 1.035 4.027 1.00 75.38 106 ALA A CA 1
ATOM 808 C C . ALA A 1 106 ? -16.465 0.495 5.327 1.00 75.38 106 ALA A C 1
ATOM 810 O O . ALA A 1 106 ? -17.072 0.605 6.392 1.00 75.38 106 ALA A O 1
ATOM 811 N N . LEU A 1 107 ? -15.226 0.003 5.269 1.00 74.75 107 LEU A N 1
ATOM 812 C CA . LEU A 1 107 ? -14.485 -0.470 6.436 1.00 74.75 107 LEU A CA 1
ATOM 813 C C . LEU A 1 107 ? -14.233 0.649 7.458 1.00 74.75 107 LEU A C 1
ATOM 815 O O . LEU A 1 107 ? -14.333 0.403 8.654 1.00 74.75 107 LEU A O 1
ATOM 819 N N . ILE A 1 108 ? -13.946 1.875 7.014 1.00 72.25 108 ILE A N 1
ATOM 820 C CA . ILE A 1 108 ? -13.808 3.038 7.907 1.00 72.25 108 ILE A CA 1
ATOM 821 C C . ILE A 1 108 ? -15.150 3.441 8.524 1.00 72.25 108 ILE A C 1
ATOM 823 O O . ILE A 1 108 ? -15.187 3.841 9.685 1.00 72.25 108 ILE A O 1
ATOM 827 N N . LYS A 1 109 ? -16.245 3.356 7.761 1.00 67.56 109 LYS A N 1
ATOM 828 C CA . LYS A 1 109 ? -17.579 3.750 8.229 1.00 67.56 109 LYS A CA 1
ATOM 829 C C . LYS A 1 109 ? -18.133 2.784 9.276 1.00 67.56 109 LYS A C 1
ATOM 831 O O . LYS A 1 109 ? -18.663 3.223 10.291 1.00 67.56 109 LYS A O 1
ATOM 836 N N . TYR A 1 110 ? -18.059 1.485 8.997 1.00 67.50 110 TYR A N 1
ATOM 837 C CA . TYR A 1 110 ? -18.654 0.444 9.839 1.00 67.50 110 TYR A CA 1
ATOM 838 C C . TYR A 1 110 ? -17.666 -0.138 10.856 1.00 67.50 110 TYR A C 1
ATOM 840 O O . TYR A 1 110 ? -18.079 -0.716 11.860 1.00 67.50 110 TYR A O 1
ATOM 848 N N . GLY A 1 111 ? -16.363 -0.009 10.607 1.00 68.25 111 GLY A N 1
ATOM 849 C CA . GLY A 1 111 ? -15.312 -0.521 11.473 1.00 68.25 111 GLY A CA 1
ATOM 850 C C . GLY A 1 111 ? -14.839 0.511 12.490 1.00 68.25 111 GLY A C 1
ATOM 851 O O . GLY A 1 111 ? -14.707 1.700 12.210 1.00 68.25 111 GLY A O 1
ATOM 852 N N . SER A 1 112 ? -14.502 0.037 13.688 1.00 67.31 112 SER A N 1
ATOM 853 C CA . SER A 1 112 ? -13.796 0.868 14.661 1.00 67.31 112 SER A CA 1
ATOM 854 C C . SER A 1 112 ? -12.385 1.222 14.158 1.00 67.31 112 SER A C 1
ATOM 856 O O . SER A 1 112 ? -11.814 0.496 13.330 1.00 67.31 112 SER A O 1
ATOM 858 N N . PRO A 1 113 ? -11.750 2.280 14.699 1.00 62.00 113 PRO A N 1
ATOM 859 C CA . PRO A 1 113 ? -10.374 2.621 14.365 1.00 62.00 113 PRO A CA 1
ATOM 860 C C . PRO A 1 113 ? -9.391 1.459 14.518 1.00 62.00 113 PRO A C 1
ATOM 862 O O . PRO A 1 113 ? -8.458 1.346 13.726 1.00 62.00 113 PRO A O 1
ATOM 865 N N . LEU A 1 114 ? -9.658 0.575 15.477 1.00 63.19 114 LEU A N 1
ATOM 866 C CA . LEU A 1 114 ? -8.908 -0.650 15.715 1.00 63.19 114 LEU A CA 1
ATOM 867 C C . LEU A 1 114 ? -9.118 -1.689 14.602 1.00 63.19 114 LEU A C 1
ATOM 869 O O . LEU A 1 114 ? -8.153 -2.256 14.102 1.00 63.19 114 LEU A O 1
ATOM 873 N N . THR A 1 115 ? -10.362 -1.887 14.154 1.00 71.56 115 THR A N 1
ATOM 874 C CA . THR A 1 115 ? -10.698 -2.865 13.102 1.00 71.56 115 THR A CA 1
ATOM 875 C C . THR A 1 115 ? -10.052 -2.486 11.770 1.00 71.56 115 THR A C 1
ATOM 877 O O . THR A 1 115 ? -9.443 -3.325 11.116 1.00 71.56 115 THR A O 1
ATOM 880 N N . THR A 1 116 ? -10.096 -1.201 11.401 1.00 73.19 116 THR A N 1
ATOM 881 C CA . THR A 1 116 ? -9.432 -0.706 10.177 1.00 73.19 116 THR A CA 1
ATOM 882 C C . THR A 1 116 ? -7.916 -0.927 10.188 1.00 73.19 116 THR A C 1
ATOM 884 O O . THR A 1 116 ? -7.338 -1.235 9.150 1.00 73.19 116 THR A O 1
ATOM 887 N N . HIS A 1 117 ? -7.277 -0.812 11.356 1.00 73.31 117 HIS A N 1
ATOM 888 C CA . HIS A 1 117 ? -5.841 -1.034 11.504 1.00 73.31 117 HIS A CA 1
ATOM 889 C C . HIS A 1 117 ? -5.493 -2.523 11.376 1.00 73.31 117 HIS A C 1
ATOM 891 O O . HIS A 1 117 ? -4.596 -2.881 10.620 1.00 73.31 117 HIS A O 1
ATOM 897 N N . ILE A 1 118 ? -6.252 -3.399 12.043 1.00 71.31 118 ILE A N 1
ATOM 898 C CA . ILE A 1 118 ? -6.050 -4.855 11.983 1.00 71.31 118 ILE A CA 1
ATOM 899 C C . ILE A 1 118 ? -6.274 -5.382 10.561 1.00 71.31 118 ILE A C 1
ATOM 901 O O . ILE A 1 118 ? -5.435 -6.118 10.045 1.00 71.31 118 ILE A O 1
ATOM 905 N N . SER A 1 119 ? -7.354 -4.970 9.890 1.00 75.75 119 SER A N 1
ATOM 906 C CA . SER A 1 119 ? -7.606 -5.348 8.494 1.00 75.75 119 SER A CA 1
ATOM 907 C C . SER A 1 119 ? -6.525 -4.823 7.544 1.00 75.75 119 SER A C 1
ATOM 909 O O . SER A 1 119 ? -6.178 -5.503 6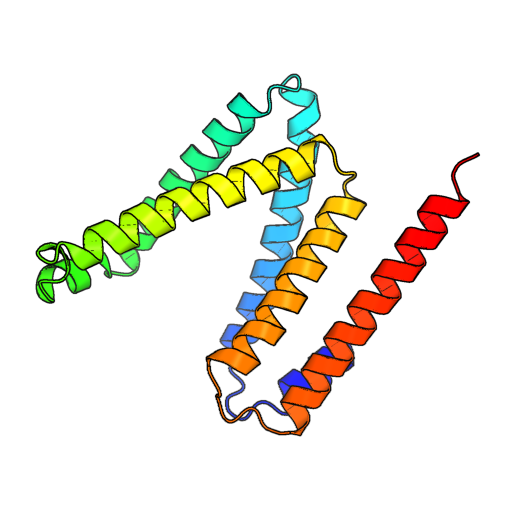.580 1.00 75.75 119 SER A O 1
ATOM 911 N N . GLY A 1 120 ? -5.959 -3.642 7.823 1.00 75.25 120 GLY A N 1
ATOM 912 C CA . GLY A 1 120 ? -4.796 -3.115 7.107 1.00 75.25 120 GLY A CA 1
ATOM 913 C C . GLY A 1 120 ? -3.564 -4.005 7.276 1.00 75.25 120 GLY A C 1
ATOM 914 O O . GLY A 1 120 ? -2.964 -4.410 6.283 1.00 75.25 120 GLY A O 1
ATOM 915 N N . CYS A 1 121 ? -3.240 -4.393 8.513 1.00 75.50 121 CYS A N 1
ATOM 916 C CA . CYS A 1 121 ? -2.156 -5.336 8.793 1.00 75.50 121 CYS A CA 1
ATOM 917 C C . CYS A 1 121 ? -2.380 -6.693 8.112 1.00 75.50 121 CYS A C 1
ATOM 919 O O . CYS A 1 121 ? -1.450 -7.222 7.511 1.00 75.50 121 CYS A O 1
ATOM 921 N N . ALA A 1 122 ? -3.602 -7.232 8.158 1.00 76.12 122 ALA A N 1
ATOM 922 C CA . ALA A 1 122 ? -3.954 -8.500 7.519 1.00 76.12 122 ALA A CA 1
ATOM 923 C C . ALA A 1 122 ? -3.809 -8.437 5.990 1.00 76.12 122 ALA A C 1
ATOM 925 O O . ALA A 1 122 ? -3.252 -9.354 5.387 1.00 76.12 122 ALA A O 1
ATOM 926 N N . LYS A 1 123 ? -4.248 -7.339 5.359 1.00 82.00 123 LYS A N 1
ATOM 927 C CA . LYS A 1 123 ? -4.056 -7.111 3.920 1.00 82.00 123 LYS A CA 1
ATOM 928 C C . LYS A 1 123 ? -2.573 -7.112 3.555 1.00 82.00 123 LYS A C 1
ATOM 930 O O . LYS A 1 123 ? -2.194 -7.817 2.625 1.00 82.00 123 LYS A O 1
ATOM 935 N N . THR A 1 124 ? -1.744 -6.358 4.276 1.00 78.31 124 THR A N 1
ATOM 936 C CA . THR A 1 124 ? -0.300 -6.286 4.004 1.00 78.31 124 THR A CA 1
ATOM 937 C C . THR A 1 124 ? 0.381 -7.632 4.239 1.00 78.31 124 THR A C 1
ATOM 939 O O . THR A 1 124 ? 1.186 -8.058 3.423 1.00 78.31 124 THR A O 1
ATOM 942 N N . ALA A 1 125 ? 0.009 -8.343 5.304 1.00 77.06 125 ALA A N 1
ATOM 943 C CA . ALA A 1 125 ? 0.461 -9.701 5.588 1.00 77.06 125 ALA A CA 1
ATOM 944 C C . ALA A 1 125 ? 0.179 -10.660 4.420 1.00 77.06 125 ALA A C 1
ATOM 946 O O . ALA A 1 125 ? 1.098 -11.302 3.907 1.00 77.06 125 ALA A O 1
ATOM 947 N N . LEU A 1 126 ? -1.077 -10.719 3.968 1.00 79.81 126 LEU A N 1
ATOM 948 C CA . LEU A 1 126 ? -1.472 -11.542 2.826 1.00 79.81 126 LEU A CA 1
ATOM 949 C C . LEU A 1 126 ? -0.739 -11.114 1.554 1.00 79.81 126 LEU A C 1
ATOM 951 O O . LEU A 1 126 ? -0.216 -11.963 0.842 1.00 79.81 126 LEU A O 1
ATOM 955 N N . GLN A 1 127 ? -0.647 -9.809 1.296 1.00 82.19 127 GLN A N 1
ATOM 956 C CA . GLN A 1 127 ? 0.067 -9.266 0.144 1.00 82.19 127 GLN A CA 1
ATOM 957 C C . GLN A 1 127 ? 1.540 -9.692 0.135 1.00 82.19 127 GLN A C 1
ATOM 959 O O . GLN A 1 127 ? 2.042 -10.084 -0.915 1.00 82.19 127 GLN A O 1
ATOM 964 N N . THR A 1 128 ? 2.223 -9.672 1.281 1.00 79.44 128 THR A N 1
ATOM 965 C CA . THR A 1 128 ? 3.612 -10.134 1.392 1.00 79.44 128 THR A CA 1
ATOM 966 C C . THR A 1 128 ? 3.729 -11.626 1.091 1.00 79.44 128 THR A C 1
ATOM 968 O O . THR A 1 128 ? 4.592 -12.020 0.310 1.00 79.44 128 THR A O 1
ATOM 971 N N . VAL A 1 129 ? 2.841 -12.457 1.646 1.00 77.38 129 VAL A N 1
ATOM 972 C CA . VAL A 1 129 ? 2.839 -13.909 1.392 1.00 77.38 129 VAL A CA 1
ATOM 973 C C . VAL A 1 129 ? 2.594 -14.208 -0.089 1.00 77.38 129 VAL A C 1
ATOM 975 O O . VAL A 1 129 ? 3.355 -14.955 -0.701 1.00 77.38 129 VAL A O 1
ATOM 978 N N . LEU A 1 130 ? 1.578 -13.581 -0.687 1.00 80.62 130 LEU A N 1
ATOM 979 C CA . LEU A 1 130 ? 1.280 -13.714 -2.115 1.00 80.62 130 LEU A CA 1
ATOM 980 C C . LEU A 1 130 ? 2.441 -13.233 -2.990 1.00 80.62 130 LEU A C 1
ATOM 982 O O . LEU A 1 130 ? 2.755 -13.886 -3.981 1.00 80.62 130 LEU A O 1
ATOM 986 N N . SER A 1 131 ? 3.097 -12.132 -2.618 1.00 81.19 131 SER A N 1
ATOM 987 C CA . SER A 1 131 ? 4.256 -11.608 -3.347 1.00 81.19 131 SER A CA 1
ATOM 988 C C . SER A 1 131 ? 5.393 -12.630 -3.404 1.00 81.19 131 SER A C 1
ATOM 990 O O . SER A 1 131 ? 5.916 -12.905 -4.481 1.00 81.19 131 SER A O 1
ATOM 992 N N . VAL A 1 132 ? 5.722 -13.269 -2.276 1.00 74.25 132 VAL A N 1
ATOM 993 C CA . VAL A 1 132 ? 6.780 -14.293 -2.221 1.00 74.25 132 VAL A CA 1
ATOM 994 C C . VAL A 1 132 ? 6.420 -15.522 -3.063 1.00 74.25 132 VAL A C 1
ATOM 996 O O . VAL A 1 132 ? 7.275 -16.029 -3.788 1.00 74.25 132 VAL A O 1
ATOM 999 N N . ILE A 1 133 ? 5.162 -15.976 -3.013 1.00 76.00 133 ILE A N 1
ATOM 1000 C CA . ILE A 1 133 ? 4.700 -17.150 -3.772 1.00 76.00 133 ILE A CA 1
ATOM 1001 C C . ILE A 1 133 ? 4.702 -16.880 -5.284 1.00 76.00 133 ILE A C 1
ATOM 1003 O O . ILE A 1 133 ? 5.147 -17.728 -6.052 1.00 76.00 133 ILE A O 1
ATOM 1007 N N . ILE A 1 134 ? 4.204 -15.716 -5.716 1.00 78.12 134 ILE A N 1
ATOM 1008 C CA . ILE A 1 134 ? 4.021 -15.393 -7.140 1.00 78.12 134 ILE A CA 1
ATOM 1009 C C . ILE A 1 134 ? 5.338 -14.985 -7.802 1.00 78.12 134 ILE A C 1
ATOM 1011 O O . ILE A 1 134 ? 5.637 -15.457 -8.896 1.00 78.12 134 ILE A O 1
ATOM 1015 N N . PHE A 1 135 ? 6.121 -14.101 -7.175 1.00 74.50 135 PHE A N 1
ATOM 1016 C CA . PHE A 1 135 ? 7.340 -13.578 -7.800 1.00 74.50 135 PHE A CA 1
ATOM 1017 C C . PHE A 1 135 ? 8.516 -14.553 -7.728 1.00 74.50 135 PHE A C 1
ATOM 1019 O O . PHE A 1 135 ? 9.491 -14.352 -8.449 1.00 74.50 135 PHE A O 1
ATOM 1026 N N . GLY A 1 136 ? 8.450 -15.590 -6.879 1.00 60.50 136 GLY A N 1
ATOM 1027 C CA . GLY A 1 136 ? 9.439 -16.673 -6.834 1.00 60.50 136 GLY A CA 1
ATOM 1028 C C . GLY A 1 136 ? 10.889 -16.202 -6.667 1.00 60.50 136 GLY A C 1
ATOM 1029 O O . GLY A 1 136 ? 11.819 -16.923 -7.029 1.00 60.50 136 GLY A O 1
ATOM 1030 N N . ASN A 1 137 ? 11.096 -14.974 -6.177 1.00 59.94 137 ASN A N 1
ATOM 1031 C CA . ASN A 1 137 ? 12.419 -14.377 -6.080 1.00 59.94 137 ASN A CA 1
ATOM 1032 C C . ASN A 1 137 ? 13.278 -15.203 -5.111 1.00 59.94 137 ASN A C 1
ATOM 1034 O O . ASN A 1 137 ? 12.744 -15.815 -4.183 1.00 59.94 137 ASN A O 1
ATOM 1038 N N . ARG A 1 138 ? 14.608 -15.213 -5.284 1.00 51.66 138 ARG A N 1
ATOM 1039 C CA . ARG A 1 138 ? 15.539 -15.881 -4.353 1.00 51.66 138 ARG A CA 1
ATOM 1040 C C . ARG A 1 138 ? 15.596 -15.115 -3.030 1.00 51.66 138 ARG A C 1
ATOM 1042 O O . ARG A 1 138 ? 16.566 -14.428 -2.721 1.00 51.66 138 ARG A O 1
ATOM 1049 N N . VAL A 1 139 ? 14.529 -15.213 -2.252 1.00 57.81 139 VAL A N 1
ATOM 1050 C CA . VAL A 1 139 ? 14.477 -14.734 -0.880 1.00 57.81 139 VAL A CA 1
ATOM 1051 C C . VAL A 1 139 ? 15.354 -15.685 -0.074 1.00 57.81 139 VAL A C 1
ATOM 1053 O O . VAL A 1 139 ? 15.074 -16.881 -0.001 1.00 57.81 139 VAL A O 1
ATOM 1056 N N . SER A 1 140 ? 16.451 -15.171 0.487 1.00 64.12 140 SER A N 1
ATOM 1057 C CA . SER A 1 140 ? 17.310 -15.948 1.388 1.00 64.12 140 SER A CA 1
ATOM 1058 C C . SER A 1 140 ? 16.444 -16.631 2.454 1.00 64.12 140 SER A C 1
ATOM 1060 O O . SER A 1 140 ? 15.489 -16.027 2.950 1.00 64.12 140 SER A O 1
ATOM 1062 N N . PHE A 1 141 ? 16.754 -17.884 2.802 1.00 65.25 141 PHE A N 1
ATOM 1063 C CA . PHE A 1 141 ? 15.982 -18.677 3.772 1.00 65.25 141 PHE A CA 1
ATOM 1064 C C . PHE A 1 141 ? 15.724 -17.889 5.068 1.00 65.25 141 PHE A C 1
ATOM 1066 O O . PHE A 1 141 ? 14.610 -17.873 5.587 1.00 65.25 141 PHE A O 1
ATOM 1073 N N . TRP A 1 142 ? 16.722 -17.123 5.513 1.00 64.00 142 TRP A N 1
ATOM 1074 C CA . TRP A 1 142 ? 16.640 -16.253 6.685 1.00 64.00 142 TRP A CA 1
ATOM 1075 C C . TRP A 1 142 ? 15.668 -15.076 6.543 1.00 64.00 142 TRP A C 1
ATOM 1077 O O . TRP A 1 142 ? 14.960 -14.767 7.500 1.00 64.00 142 TRP A O 1
ATOM 1087 N N . ASN A 1 143 ? 15.558 -14.471 5.358 1.00 66.31 143 ASN A N 1
ATOM 1088 C CA . ASN A 1 143 ? 14.592 -13.399 5.119 1.00 66.31 143 ASN A CA 1
ATOM 1089 C C . ASN A 1 143 ? 13.155 -13.957 5.094 1.00 66.31 143 ASN A C 1
ATOM 1091 O O . ASN A 1 143 ? 12.249 -13.387 5.696 1.00 66.31 143 ASN A O 1
ATOM 1095 N N . SER A 1 144 ? 12.952 -15.147 4.516 1.00 66.50 144 SER A N 1
ATOM 1096 C CA . SER A 1 144 ? 11.649 -15.834 4.557 1.00 66.50 144 SER A CA 1
ATOM 1097 C C . SER A 1 144 ? 11.212 -16.162 5.992 1.00 66.50 144 SER A C 1
ATOM 1099 O O . SER A 1 144 ? 10.052 -15.957 6.355 1.00 66.50 144 SER A O 1
ATOM 1101 N N . VAL A 1 145 ? 12.149 -16.605 6.837 1.00 69.56 145 VAL A N 1
ATOM 1102 C CA . VAL A 1 145 ? 11.905 -16.838 8.270 1.00 69.56 145 VAL A CA 1
ATOM 1103 C C . VAL A 1 145 ? 11.621 -15.522 9.009 1.00 69.56 145 VAL A C 1
ATOM 1105 O O . VAL A 1 145 ? 10.684 -15.463 9.804 1.00 69.56 145 VAL A O 1
ATOM 1108 N N . GLY A 1 146 ? 12.353 -14.441 8.719 1.00 68.50 146 GLY A N 1
ATOM 1109 C CA . GLY A 1 146 ? 12.105 -13.111 9.294 1.00 68.50 146 GLY A CA 1
ATOM 1110 C C . GLY A 1 146 ? 10.720 -12.552 8.946 1.00 68.50 146 GLY A C 1
ATOM 1111 O O . GLY A 1 146 ? 10.007 -12.042 9.820 1.00 68.50 146 GLY A O 1
ATOM 1112 N N . ILE A 1 147 ? 10.290 -12.725 7.694 1.00 72.50 147 ILE A N 1
ATOM 1113 C CA . ILE A 1 147 ? 8.943 -12.379 7.224 1.00 72.50 147 ILE A CA 1
ATOM 1114 C C . ILE A 1 147 ? 7.893 -13.205 7.978 1.00 72.50 147 ILE A C 1
ATOM 1116 O O . ILE A 1 147 ? 6.962 -12.625 8.540 1.00 72.50 147 ILE A O 1
ATOM 1120 N N . ALA A 1 148 ? 8.067 -14.528 8.069 1.00 71.56 148 ALA A N 1
ATOM 1121 C CA . ALA A 1 148 ? 7.147 -15.413 8.785 1.00 71.56 148 ALA A CA 1
ATOM 1122 C C . ALA A 1 148 ? 7.018 -15.047 10.274 1.00 71.56 148 ALA A C 1
ATOM 1124 O O . ALA A 1 148 ? 5.903 -14.930 10.781 1.00 71.56 148 ALA A O 1
ATOM 1125 N N . ILE A 1 149 ? 8.129 -14.783 10.967 1.00 74.62 149 ILE A N 1
ATOM 1126 C CA . ILE A 1 149 ? 8.126 -14.365 12.380 1.00 74.62 149 ILE A CA 1
ATOM 1127 C C . ILE A 1 149 ? 7.435 -13.006 12.551 1.00 74.62 149 ILE A C 1
ATOM 1129 O O . ILE A 1 149 ? 6.696 -12.803 13.515 1.00 74.62 149 ILE A O 1
ATOM 1133 N N . THR A 1 150 ? 7.638 -12.070 11.622 1.00 74.38 150 THR A N 1
ATOM 1134 C CA . THR A 1 150 ? 6.982 -10.752 11.666 1.00 74.38 150 THR A CA 1
ATOM 1135 C C . THR A 1 150 ? 5.475 -10.875 11.470 1.00 74.38 150 THR A C 1
ATOM 1137 O O . THR A 1 150 ? 4.710 -10.296 12.240 1.00 74.38 150 THR A O 1
ATOM 1140 N N . LEU A 1 151 ? 5.048 -11.672 10.491 1.00 74.00 151 LEU A N 1
ATOM 1141 C CA . LEU A 1 151 ? 3.644 -11.987 10.233 1.00 74.00 151 LEU A CA 1
ATOM 1142 C C . LEU A 1 151 ? 2.979 -12.649 11.444 1.00 74.00 151 LEU A C 1
ATOM 1144 O O . LEU A 1 151 ? 1.926 -12.197 11.901 1.00 74.00 151 LEU A O 1
ATOM 1148 N N . LEU A 1 152 ? 3.612 -13.685 11.997 1.00 75.62 152 LEU A N 1
ATOM 1149 C CA . LEU A 1 152 ? 3.107 -14.405 13.163 1.00 75.62 152 LEU A CA 1
ATOM 1150 C C . LEU A 1 152 ? 3.038 -13.492 14.392 1.00 75.62 152 LEU A C 1
ATOM 1152 O O . LEU A 1 152 ? 1.990 -13.416 15.027 1.00 75.62 152 LEU A O 1
ATOM 1156 N N . GLY A 1 153 ? 4.083 -12.710 14.670 1.00 72.69 153 GLY A N 1
ATOM 1157 C CA . GLY A 1 153 ? 4.093 -11.763 15.787 1.00 72.69 153 GLY A CA 1
ATOM 1158 C C . GLY A 1 153 ? 3.022 -10.671 15.668 1.00 72.69 153 GLY A C 1
ATOM 1159 O O . GLY A 1 153 ? 2.330 -10.375 16.642 1.00 72.69 153 GLY A O 1
ATOM 1160 N N . SER A 1 154 ? 2.833 -10.097 14.475 1.00 69.50 154 SER A N 1
ATOM 1161 C CA . SER A 1 154 ? 1.792 -9.086 14.235 1.00 69.50 154 SER A CA 1
ATOM 1162 C C . SER A 1 154 ? 0.377 -9.667 14.303 1.00 69.50 154 SER A C 1
ATOM 1164 O O . SER A 1 154 ? -0.528 -9.005 14.818 1.00 69.50 154 SER A O 1
ATOM 1166 N N . SER A 1 155 ? 0.174 -10.891 13.810 1.00 69.69 155 SER A N 1
ATOM 1167 C CA . SER A 1 155 ? -1.126 -11.572 13.861 1.00 69.69 155 SER A CA 1
ATOM 1168 C C . SER A 1 155 ? -1.512 -11.987 15.285 1.00 69.69 155 SER A C 1
ATOM 1170 O O . SER A 1 155 ? -2.633 -11.702 15.702 1.00 69.69 155 SER A O 1
ATOM 1172 N N . ALA A 1 156 ? -0.578 -12.545 16.062 1.00 72.94 156 ALA A N 1
ATOM 1173 C CA . ALA A 1 156 ? -0.795 -12.922 17.458 1.00 72.94 156 ALA A CA 1
ATOM 1174 C C . ALA A 1 156 ? -1.151 -11.703 18.325 1.00 72.94 156 ALA A C 1
ATOM 1176 O O . ALA A 1 156 ? -2.180 -11.705 18.997 1.00 72.94 156 ALA A O 1
ATOM 1177 N N . TYR A 1 157 ? -0.379 -10.614 18.221 1.00 69.94 157 TYR A N 1
ATOM 1178 C CA . TYR A 1 157 ? -0.668 -9.373 18.951 1.00 69.94 157 TYR A CA 1
ATOM 1179 C C . TYR A 1 157 ? -2.038 -8.778 18.581 1.00 69.94 157 TYR A C 1
ATOM 1181 O O . TYR A 1 157 ? -2.783 -8.299 19.440 1.00 69.94 157 TYR A O 1
ATOM 1189 N N . SER A 1 158 ? -2.400 -8.835 17.295 1.00 69.06 158 SER A N 1
ATOM 1190 C CA . SER A 1 158 ? -3.701 -8.349 16.819 1.00 69.06 158 SER A CA 1
ATOM 1191 C C . SER A 1 158 ? -4.861 -9.193 17.351 1.00 69.06 158 SER A C 1
ATOM 1193 O O . SER A 1 158 ? -5.903 -8.635 17.694 1.00 69.06 158 SER A O 1
ATOM 1195 N N . LEU A 1 159 ? -4.687 -10.516 17.448 1.00 70.31 159 LEU A N 1
ATOM 1196 C CA . LEU A 1 159 ? -5.688 -11.436 17.992 1.00 70.31 159 LEU A CA 1
ATOM 1197 C C . LEU A 1 159 ? -5.897 -11.222 19.491 1.00 70.31 159 LEU A C 1
ATOM 1199 O O . LEU A 1 159 ? -7.042 -11.108 19.925 1.00 70.31 159 LEU A O 1
ATOM 1203 N N . GLU A 1 160 ? -4.825 -11.086 20.271 1.00 75.62 160 GLU A N 1
ATOM 1204 C CA . GLU A 1 160 ? -4.939 -10.847 21.714 1.00 75.62 160 GLU A CA 1
ATOM 1205 C C . GLU A 1 160 ? -5.637 -9.520 22.020 1.00 75.62 160 GLU A C 1
ATOM 1207 O O . GLU A 1 160 ? -6.600 -9.491 22.790 1.00 75.62 160 GLU A O 1
ATOM 1212 N N . ARG A 1 161 ? -5.259 -8.425 21.345 1.00 68.69 161 ARG A N 1
ATOM 1213 C CA . ARG A 1 161 ? -5.977 -7.151 21.517 1.00 68.69 161 ARG A CA 1
ATOM 1214 C C . ARG A 1 161 ? -7.414 -7.192 21.022 1.00 68.69 161 ARG A C 1
ATOM 1216 O O . ARG A 1 161 ? -8.247 -6.471 21.576 1.00 68.69 161 ARG A O 1
ATOM 1223 N N . PHE A 1 162 ? -7.721 -7.995 20.007 1.00 67.69 162 PHE A N 1
ATOM 1224 C CA . PHE A 1 162 ? -9.096 -8.183 19.553 1.00 67.69 162 PHE A CA 1
ATOM 1225 C C . PHE A 1 162 ? -9.936 -8.908 20.613 1.00 67.69 162 PHE A C 1
ATOM 1227 O O . PHE A 1 162 ? -11.055 -8.483 20.906 1.00 67.69 162 PHE A O 1
ATOM 1234 N N . LEU A 1 163 ? -9.381 -9.954 21.229 1.00 69.94 163 LEU A N 1
ATOM 1235 C CA . LEU A 1 163 ? -10.023 -10.700 22.312 1.00 69.94 163 LEU A CA 1
ATOM 1236 C C . LEU A 1 163 ? -10.204 -9.839 23.569 1.00 69.94 163 LEU A C 1
ATOM 1238 O O . LEU A 1 163 ? -11.289 -9.846 24.149 1.00 69.94 163 LEU A O 1
ATOM 1242 N N . GLU A 1 164 ? -9.212 -9.025 23.937 1.00 72.12 164 GLU A N 1
ATOM 1243 C CA . GLU A 1 164 ? -9.292 -8.148 25.112 1.00 72.12 164 GLU A CA 1
ATOM 1244 C C . GLU A 1 164 ? -10.359 -7.050 24.947 1.00 72.12 164 GLU A C 1
ATOM 1246 O O . GLU A 1 164 ? -11.125 -6.757 25.867 1.00 72.12 164 GLU A O 1
ATOM 1251 N N . VAL A 1 165 ? -10.474 -6.463 23.750 1.00 64.69 165 VAL A N 1
ATOM 1252 C CA . VAL A 1 165 ? -11.533 -5.482 23.445 1.00 64.69 165 VAL A CA 1
ATOM 1253 C C . VAL A 1 165 ? -12.915 -6.136 23.418 1.00 64.69 165 VAL A C 1
ATOM 1255 O O . VAL A 1 165 ? -13.905 -5.485 23.754 1.00 64.69 165 VAL A O 1
ATOM 1258 N N . ARG A 1 166 ? -13.000 -7.421 23.058 1.00 61.47 166 ARG A N 1
ATOM 1259 C CA . ARG A 1 166 ? -14.250 -8.188 23.079 1.00 61.47 166 ARG A CA 1
ATOM 1260 C C . ARG A 1 166 ? -14.667 -8.589 24.500 1.00 61.47 166 ARG A C 1
ATOM 1262 O O . ARG A 1 166 ? -15.862 -8.603 24.767 1.00 61.47 166 ARG A O 1
ATOM 1269 N N . GLN A 1 167 ? -13.716 -8.849 25.401 1.00 61.72 167 GLN A N 1
ATOM 1270 C CA . GLN A 1 167 ? -13.974 -9.150 26.819 1.00 61.72 167 GLN A CA 1
ATOM 1271 C C . GLN A 1 167 ? -14.356 -7.918 27.655 1.00 61.72 167 GLN A C 1
ATOM 1273 O O . GLN A 1 167 ? -15.018 -8.062 28.675 1.00 61.72 167 GLN A O 1
ATOM 1278 N N . LYS A 1 168 ? -13.980 -6.705 27.230 1.00 53.28 168 LYS A N 1
ATOM 1279 C CA . LYS A 1 168 ? -14.329 -5.444 27.917 1.00 53.28 168 LYS A CA 1
ATOM 1280 C C . LYS A 1 168 ? -15.712 -4.871 27.573 1.00 53.28 168 LYS A C 1
ATOM 1282 O O . LYS A 1 168 ? -16.018 -3.761 28.004 1.00 53.28 168 LYS A O 1
ATOM 1287 N N . LYS A 1 169 ? -16.542 -5.576 26.799 1.00 37.31 169 LYS A N 1
ATOM 1288 C CA . LYS A 1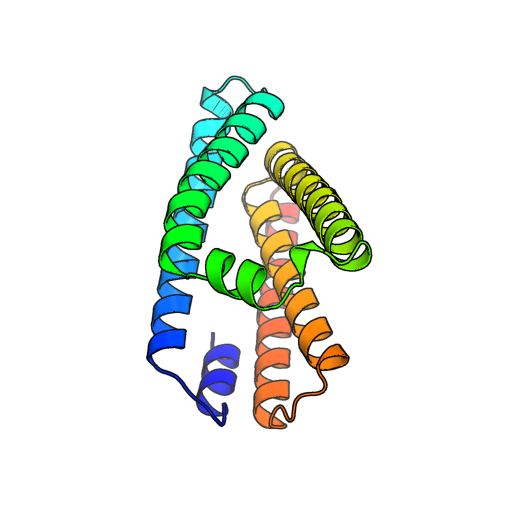 169 ? -17.950 -5.194 26.620 1.00 37.31 169 LYS A CA 1
ATOM 1289 C C . LY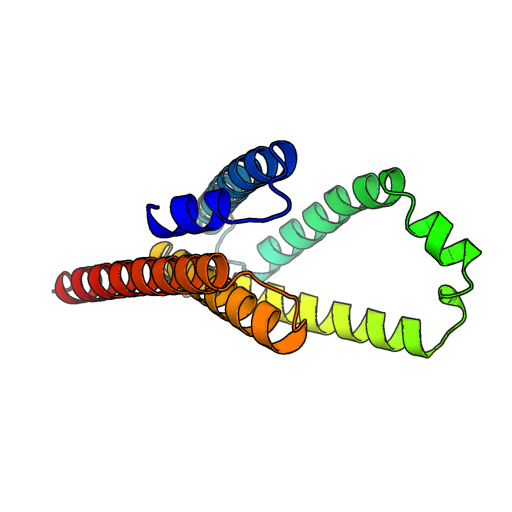S A 1 169 ? -18.784 -5.774 27.776 1.00 37.31 169 LYS A C 1
ATOM 1291 O O . LYS A 1 169 ? -18.775 -6.997 27.893 1.00 37.31 169 LYS A O 1
ATOM 1296 N N . PRO A 1 170 ? -19.453 -4.947 28.607 1.00 46.09 170 PRO A N 1
ATOM 1297 C CA . PRO A 1 170 ? -20.532 -5.437 29.463 1.00 46.09 170 PRO A CA 1
ATOM 1298 C C . PRO A 1 170 ? -21.705 -5.9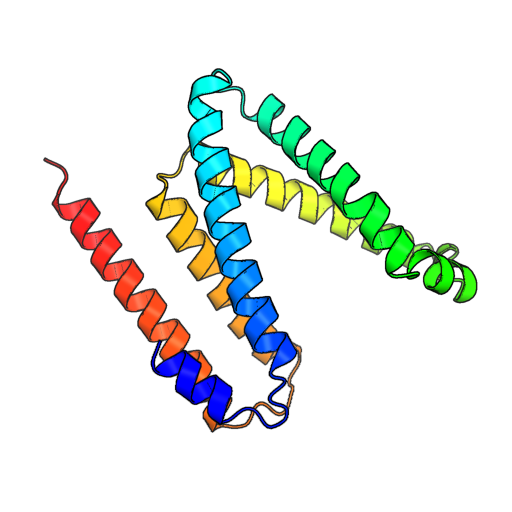52 28.619 1.00 46.09 170 PRO A C 1
ATOM 1300 O O . PRO A 1 170 ? -21.872 -5.466 27.471 1.00 46.09 170 PRO A O 1
#

Sequence (170 aa):
MVGFALGTVTELNFSHEGFIFGIFSSIMVACYSTSVKKILPVVGNSTWRLMHYTTFLGILALAPMVYISGELKGALSSGAMESRMFWLMMTNAAVVGFLINLAYFALIKYGSPLTTHISGCAKTALQTVLSVIIFGNRVSFWNSVGIAITLLGSSAYSLERFLEVRQKKP

Organism: Guillardia theta (NCBI:txid55529)

Radius of gyration: 19.68 Å; chains: 1; bounding box: 43×35×59 Å

Secondary structure (DSSP, 8-state):
-HHHHHHHHT-TT--HHHHHHHHHHHHHHHHHHHHHHHHHHHTTT-HHHHHHHHHHHHHHHHHHHHHHH-HHHHHHHTTGGG-HHHHHHHHHHHHHHHHHHHHHHHHHHHS-HHHHHHHHHHHHHHHHHHHHHHH-----HHHHHHHHHHHHHHHHHHHHHHHHHHHT--